Protein AF-A0A7S2RM21-F1 (afdb_monomer)

Radius of gyration: 18.27 Å; Cα contacts (8 Å, |Δi|>4): 154; chains: 1; bounding box: 46×40×44 Å

Mean predicted aligned error: 4.43 Å

InterPro domains:
  IPR005959 Fumarylacetoacetase [PTHR43069] (2-108)
  IPR011234 Fumarylacetoacetase-like, C-terminal [PF01557] (4-81)
  IPR036663 Fumarylacetoacetase-like, C-terminal domain superfamily [G3DSA:3.90.850.10] (1-109)
  IPR036663 Fumarylacetoacetase-like, C-terminal domain superfamily [SSF56529] (3-106)

Sequence (123 aa):
AETICQSNYANMYWNARQQLVHHS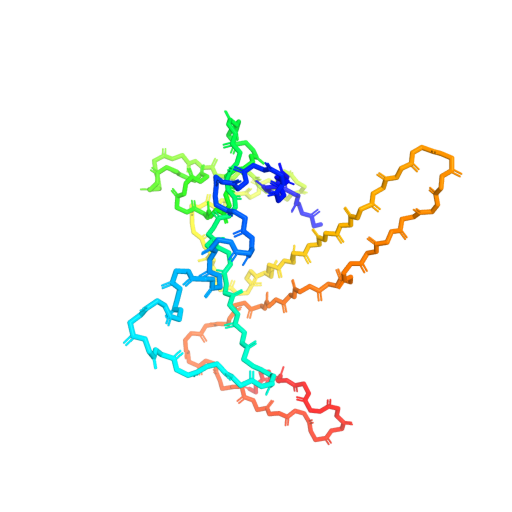VTGCWMRAGDLIGSGTISGNVDNSFGSMLELCWNGQKQVSLGTTGQSRTFLQDFDKVIMKGWCHKDGAGRVGFGLCSGKIFPVETKLVPDPANGKWVAT

Organism: NCBI:txid49252

Solvent-accessible surface area (backbone atoms only — not comparable to full-atom values): 7940 Å² total; per-residue (Å²): 140,69,86,74,55,62,61,54,80,86,56,54,90,7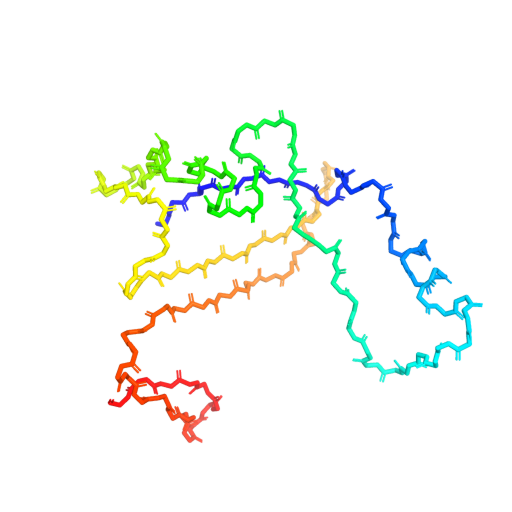0,51,74,66,56,53,53,52,60,61,35,69,87,68,52,85,85,59,94,87,69,84,82,82,91,67,81,56,46,48,98,47,76,53,9,32,58,41,50,56,63,52,4,55,76,60,77,34,75,38,70,38,71,91,70,77,46,69,38,40,63,92,51,71,64,42,69,52,75,49,73,55,69,50,76,49,92,98,52,76,74,53,64,75,59,76,52,70,55,68,42,64,54,89,87,58,47,71,44,64,36,91,90,76,66,50,74,39,81,105

Secondary structure (DSSP, 8-state):
--------GGG-SS-HHHHHHHHHTT-PPP-TT----------SSGGG-SSHHHHTTTTTSPEEEGGGTEEESS--TT-EEEEEEEE--TTS--EEEEEEEEE---TTPPEEE-TTT--EEE-

pLDDT: mean 94.72, std 5.15, range [73.5, 98.44]

Nearest PDB structures (foldseek):
  4go6-assembly1_D  TM=3.952E-01  e=7.738E-01  Homo sapiens
  5jpm-assembly1_B  TM=4.261E-01  e=8.653E+00  Homo sapiens
  2jnc-assembly1_A  TM=3.726E-01  e=7.151E+00  Mus musculus
  7u32-assembly1_A  TM=2.354E-01  e=4.302E+00  Visna/maedi virus EV1 KV1772

Foldseek 3Di:
DAQQADADPVQQPDDPVRVVCVCCVVPDDDDPPDDDDSPFTADPDLRHGRDLCSNCVNVVRWRARPVPRDTDSHDDAFDKDKDWDWDDDPPDDIDIPPIDMDTHHPPPWDWDQDPVPRDTDTD

Structure (mmCIF, N/CA/C/O backbone):
data_AF-A0A7S2RM21-F1
#
_entry.id   AF-A0A7S2RM21-F1
#
loop_
_atom_site.group_PDB
_atom_site.id
_atom_site.type_symbol
_atom_site.label_atom_id
_atom_site.label_alt_id
_atom_site.label_comp_id
_atom_site.label_asym_id
_atom_site.label_entity_id
_atom_site.label_seq_id
_atom_site.pdbx_PDB_ins_code
_atom_site.Cartn_x
_atom_site.Cartn_y
_atom_site.Cartn_z
_atom_site.occupancy
_atom_site.B_iso_or_equiv
_atom_site.auth_seq_id
_atom_site.auth_comp_id
_atom_site.auth_asym_id
_atom_site.auth_atom_id
_atom_site.pdbx_PDB_model_num
ATOM 1 N N . ALA A 1 1 ? -5.393 13.526 10.626 1.00 80.38 1 ALA A N 1
ATOM 2 C CA . ALA A 1 1 ? -5.084 12.281 9.893 1.00 80.38 1 ALA A CA 1
ATOM 3 C C . ALA A 1 1 ? -3.831 11.716 10.525 1.00 80.38 1 ALA A C 1
ATOM 5 O O . ALA A 1 1 ? -2.869 12.465 10.633 1.00 80.38 1 ALA A O 1
ATOM 6 N N . GLU A 1 2 ? -3.880 10.473 10.990 1.00 91.31 2 GLU A N 1
ATOM 7 C CA . GLU A 1 2 ? -2.770 9.827 11.694 1.00 91.31 2 GLU A CA 1
ATOM 8 C C . GLU A 1 2 ? -1.924 8.995 10.723 1.00 91.31 2 GLU A C 1
ATOM 10 O O . GLU A 1 2 ? -2.476 8.368 9.814 1.00 91.31 2 GLU A O 1
ATOM 15 N N . THR A 1 3 ? -0.604 8.975 10.910 1.00 94.56 3 THR A N 1
ATOM 16 C CA . THR A 1 3 ? 0.297 8.113 10.133 1.00 94.56 3 THR A CA 1
ATOM 17 C C . THR A 1 3 ? 0.491 6.794 10.872 1.00 94.56 3 THR A C 1
ATOM 19 O O . THR A 1 3 ? 1.208 6.744 11.864 1.00 94.56 3 THR A O 1
ATOM 22 N N . ILE A 1 4 ? -0.118 5.719 10.368 1.00 95.50 4 ILE A N 1
ATOM 23 C CA . ILE A 1 4 ? 0.017 4.373 10.957 1.00 95.50 4 ILE A CA 1
ATOM 24 C C . ILE A 1 4 ? 1.156 3.543 10.350 1.00 95.50 4 ILE A C 1
ATOM 26 O O . ILE A 1 4 ? 1.562 2.545 10.932 1.00 95.50 4 ILE A O 1
ATOM 30 N N . CYS A 1 5 ? 1.659 3.939 9.178 1.00 97.38 5 CYS A N 1
ATOM 31 C CA . CYS A 1 5 ? 2.742 3.255 8.482 1.00 97.38 5 CYS A CA 1
ATOM 32 C C . CYS A 1 5 ? 3.624 4.266 7.741 1.00 97.38 5 CYS A C 1
ATOM 34 O O . CYS A 1 5 ? 3.124 5.124 7.008 1.00 97.38 5 CYS A O 1
ATOM 36 N N . GLN A 1 6 ? 4.938 4.136 7.910 1.00 9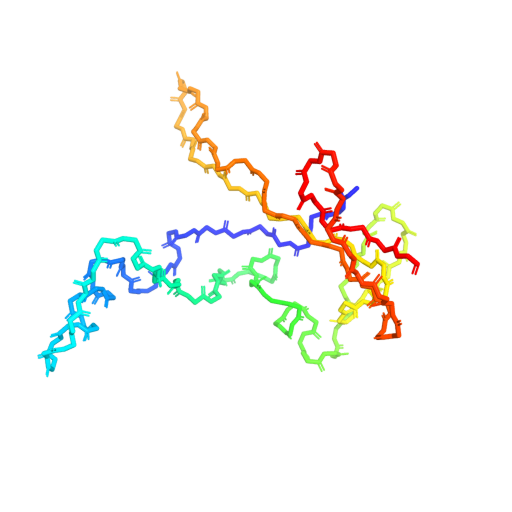7.56 6 GLN A N 1
ATOM 37 C CA . GLN A 1 6 ? 5.954 4.813 7.119 1.00 97.56 6 GLN A CA 1
ATOM 38 C C . GLN A 1 6 ? 7.004 3.788 6.678 1.00 97.56 6 GLN A C 1
ATOM 40 O O . GLN A 1 6 ? 7.833 3.342 7.466 1.00 97.56 6 GLN A O 1
ATOM 45 N N . SER A 1 7 ? 6.966 3.425 5.398 1.00 98.06 7 SER A N 1
ATOM 46 C CA . SER A 1 7 ? 7.860 2.430 4.798 1.00 98.06 7 SER A CA 1
ATOM 47 C C . SER A 1 7 ? 8.548 2.986 3.548 1.00 98.06 7 SER A C 1
ATOM 49 O O . SER A 1 7 ? 8.361 4.150 3.181 1.00 98.06 7 SER A O 1
ATOM 51 N N . ASN A 1 8 ? 9.377 2.172 2.896 1.00 97.94 8 ASN A N 1
ATOM 52 C CA . ASN A 1 8 ? 10.098 2.551 1.687 1.00 97.94 8 ASN A CA 1
ATOM 53 C C . ASN A 1 8 ? 10.096 1.407 0.665 1.00 97.94 8 ASN A C 1
ATOM 55 O O . ASN A 1 8 ? 10.379 0.264 1.011 1.00 97.94 8 ASN A O 1
ATOM 59 N N . TYR A 1 9 ? 9.838 1.724 -0.608 1.00 98.06 9 TYR A N 1
ATOM 60 C CA . TYR A 1 9 ? 9.907 0.758 -1.712 1.00 98.06 9 TYR A CA 1
ATOM 61 C C . TYR A 1 9 ? 11.300 0.118 -1.856 1.00 98.06 9 TYR A C 1
ATOM 63 O O . TYR A 1 9 ? 11.424 -0.990 -2.366 1.00 98.06 9 TYR A O 1
ATOM 71 N N . ALA A 1 10 ? 12.350 0.778 -1.358 1.00 96.69 10 ALA A N 1
ATOM 72 C CA . ALA A 1 10 ? 13.700 0.222 -1.292 1.00 96.69 10 ALA A CA 1
ATOM 73 C C . ALA A 1 10 ? 13.807 -1.060 -0.441 1.00 96.69 10 ALA A C 1
ATOM 75 O O . ALA A 1 10 ? 14.783 -1.788 -0.586 1.00 96.69 10 ALA A O 1
ATOM 76 N N . ASN A 1 11 ? 12.815 -1.358 0.407 1.00 97.19 11 ASN A N 1
ATOM 77 C CA . ASN A 1 11 ? 12.768 -2.592 1.197 1.00 97.19 11 ASN A CA 1
ATOM 78 C C . ASN A 1 11 ? 12.354 -3.825 0.369 1.00 97.19 11 ASN A C 1
ATOM 80 O O . ASN A 1 11 ? 12.437 -4.947 0.865 1.00 97.19 11 ASN A O 1
ATOM 84 N N . MET A 1 12 ? 11.890 -3.649 -0.875 1.00 98.12 12 MET A N 1
ATOM 85 C CA . MET A 1 12 ? 11.449 -4.760 -1.719 1.00 98.12 12 MET A CA 1
ATOM 86 C C . MET A 1 12 ? 12.607 -5.701 -2.063 1.00 98.12 12 MET A C 1
ATOM 88 O O . MET A 1 12 ? 13.601 -5.288 -2.658 1.00 98.12 12 MET A O 1
ATOM 92 N N . TYR A 1 13 ? 12.435 -6.990 -1.759 1.00 98.19 13 TYR A N 1
ATOM 93 C CA . TYR A 1 13 ? 13.433 -8.019 -2.067 1.00 98.19 13 TYR A CA 1
ATOM 94 C C . TYR A 1 13 ? 13.589 -8.257 -3.580 1.00 98.19 13 TYR A C 1
ATOM 96 O O . TYR A 1 13 ? 14.700 -8.402 -4.085 1.00 98.19 13 TYR A O 1
ATOM 104 N N . TRP A 1 14 ? 12.471 -8.260 -4.313 1.00 98.25 14 TRP A N 1
ATOM 105 C CA . TRP A 1 14 ? 12.442 -8.377 -5.772 1.00 98.25 14 TRP A CA 1
ATOM 106 C C . TRP A 1 14 ? 12.154 -7.019 -6.403 1.00 98.25 14 TRP A C 1
ATOM 108 O O . TRP A 1 14 ? 11.170 -6.364 -6.062 1.00 98.25 14 TRP A O 1
ATOM 118 N N . ASN A 1 15 ? 12.984 -6.602 -7.359 1.00 97.38 15 ASN A N 1
ATOM 119 C CA . ASN A 1 15 ? 12.751 -5.359 -8.088 1.00 97.38 15 ASN A CA 1
ATOM 120 C C . ASN A 1 15 ? 11.734 -5.544 -9.233 1.00 97.38 15 ASN A C 1
ATOM 122 O O . ASN A 1 15 ? 11.474 -6.657 -9.694 1.00 97.38 15 ASN A O 1
ATOM 126 N N . ALA A 1 16 ? 11.200 -4.432 -9.749 1.00 97.44 16 ALA A N 1
ATOM 127 C CA . ALA A 1 16 ? 10.174 -4.446 -10.799 1.00 97.44 16 ALA A CA 1
ATOM 128 C C . ALA A 1 16 ? 10.625 -5.153 -12.094 1.00 97.44 16 ALA A C 1
ATOM 130 O O . ALA A 1 16 ? 9.810 -5.744 -12.799 1.00 97.44 16 ALA A O 1
ATOM 131 N N . ARG A 1 17 ? 11.932 -5.136 -12.406 1.00 97.62 17 ARG A N 1
ATOM 132 C CA . ARG A 1 17 ? 12.475 -5.826 -13.589 1.00 97.62 17 ARG A CA 1
ATOM 133 C C . ARG A 1 17 ? 12.423 -7.340 -13.400 1.00 97.62 17 ARG A C 1
ATOM 135 O O . ARG A 1 17 ? 12.012 -8.046 -14.312 1.00 97.62 17 ARG A O 1
ATOM 142 N N . GLN A 1 18 ? 12.801 -7.827 -12.218 1.00 98.31 18 GLN A N 1
ATOM 143 C CA . GLN A 1 18 ? 12.726 -9.248 -11.872 1.00 98.31 18 GLN A CA 1
ATOM 144 C C . GLN A 1 18 ? 11.277 -9.741 -11.858 1.00 98.31 18 GLN A C 1
ATOM 146 O O . GLN A 1 18 ? 11.004 -10.801 -12.412 1.00 98.31 18 GLN A O 1
ATOM 151 N N . GLN A 1 19 ? 10.349 -8.954 -11.301 1.00 98.31 19 GLN A N 1
ATOM 152 C CA . GLN A 1 19 ? 8.916 -9.271 -11.320 1.00 98.31 19 GLN A CA 1
ATOM 153 C C . GLN A 1 19 ? 8.395 -9.431 -12.754 1.00 98.31 19 GLN A C 1
ATOM 155 O O . GLN A 1 19 ? 7.765 -10.438 -13.065 1.00 98.31 19 GLN A O 1
ATOM 160 N N . LEU A 1 20 ? 8.710 -8.483 -13.643 1.00 97.50 20 LEU A N 1
ATOM 161 C CA . LEU A 1 20 ? 8.289 -8.537 -15.044 1.00 97.50 20 LEU A CA 1
ATOM 162 C C . LEU A 1 20 ? 8.882 -9.740 -15.791 1.00 97.50 20 LEU A C 1
ATOM 164 O O . LEU A 1 20 ? 8.151 -10.452 -16.473 1.00 97.50 20 LEU A O 1
ATOM 168 N N . VAL A 1 21 ? 10.193 -9.972 -15.660 1.00 97.75 21 VAL A N 1
ATOM 169 C CA . VAL A 1 21 ? 10.878 -11.095 -16.327 1.00 97.75 21 VAL A CA 1
ATOM 170 C C . VAL A 1 21 ? 10.339 -12.434 -15.834 1.00 97.75 21 VAL A C 1
ATOM 172 O O . VAL A 1 21 ? 10.107 -13.333 -16.635 1.00 97.75 21 VAL A O 1
ATOM 175 N N . HIS A 1 22 ? 10.110 -12.572 -14.526 1.00 98.19 22 HIS A N 1
ATOM 176 C CA . HIS A 1 22 ? 9.543 -13.796 -13.974 1.00 98.19 22 HIS A CA 1
ATOM 177 C C . HIS A 1 22 ? 8.105 -14.021 -14.455 1.00 98.19 22 HIS A C 1
ATOM 179 O O . HIS A 1 22 ? 7.754 -15.146 -14.794 1.00 98.19 22 HIS A O 1
ATOM 185 N N . HIS A 1 23 ? 7.291 -12.965 -14.554 1.00 98.06 23 HIS A N 1
ATOM 186 C CA . HIS A 1 23 ? 5.913 -13.074 -15.035 1.00 98.06 23 HIS A CA 1
ATOM 187 C C . HIS A 1 23 ? 5.842 -13.594 -16.483 1.00 98.06 23 HIS A C 1
ATOM 189 O O . HIS A 1 23 ? 4.980 -14.409 -16.799 1.00 98.06 23 HIS A O 1
ATOM 195 N N . SER A 1 24 ? 6.764 -13.186 -17.361 1.00 97.62 24 SER A N 1
ATOM 196 C CA . SER A 1 24 ? 6.756 -13.581 -18.777 1.00 97.62 24 SER A CA 1
ATOM 197 C C . SER A 1 24 ? 7.557 -14.848 -19.100 1.00 97.62 24 SER A C 1
ATOM 199 O O . SER A 1 24 ? 7.531 -15.305 -20.243 1.00 97.62 24 SER A O 1
ATOM 201 N N . VAL A 1 25 ? 8.239 -15.456 -18.122 1.00 98.19 25 VAL A N 1
ATOM 202 C CA . VAL A 1 25 ? 9.205 -16.543 -18.370 1.00 98.19 25 VAL A CA 1
ATOM 203 C C . VAL A 1 25 ? 8.588 -17.792 -19.016 1.00 98.19 25 VAL A C 1
ATOM 205 O O . VAL A 1 25 ? 9.259 -18.483 -19.776 1.00 98.19 25 VAL A O 1
ATOM 208 N N . THR A 1 26 ? 7.309 -18.076 -18.758 1.00 98.06 26 THR A N 1
ATOM 209 C CA . THR A 1 26 ? 6.579 -19.225 -19.327 1.00 98.06 26 THR A CA 1
ATOM 210 C C . THR A 1 26 ? 5.804 -18.885 -20.604 1.00 98.06 26 THR A C 1
ATOM 212 O O . THR A 1 26 ? 5.038 -19.712 -21.094 1.00 98.06 26 THR A O 1
ATOM 215 N N . GLY A 1 27 ? 5.986 -17.678 -21.152 1.00 97.38 27 GLY A N 1
ATOM 216 C CA . GLY A 1 27 ? 5.271 -17.199 -22.337 1.00 97.38 27 GLY A CA 1
ATOM 217 C C . GLY A 1 27 ? 4.001 -16.395 -22.040 1.00 97.38 27 GLY A C 1
ATOM 218 O O . GLY A 1 27 ? 3.222 -16.150 -22.959 1.00 97.38 27 GLY A O 1
ATOM 219 N N . CYS A 1 28 ? 3.776 -15.964 -20.790 1.00 97.69 28 CYS A N 1
ATOM 220 C CA . CYS A 1 28 ? 2.678 -15.044 -20.470 1.00 97.69 28 CYS A CA 1
ATOM 221 C C . CYS A 1 28 ? 2.859 -13.713 -21.220 1.00 97.69 28 CYS A C 1
ATOM 223 O O . CYS A 1 28 ? 3.913 -13.073 -21.135 1.00 97.69 28 CYS A O 1
ATOM 225 N N . TRP A 1 29 ? 1.833 -13.295 -21.963 1.00 95.75 29 TRP A N 1
ATOM 226 C CA . TRP A 1 29 ? 1.889 -12.102 -22.803 1.00 95.75 29 TRP A CA 1
ATOM 227 C C . TRP A 1 29 ? 1.523 -10.837 -22.014 1.00 95.75 29 TRP A C 1
ATOM 229 O O . TRP A 1 29 ? 0.399 -10.697 -21.541 1.00 95.75 29 TRP A O 1
ATOM 239 N N . MET A 1 30 ? 2.466 -9.892 -21.940 1.00 96.50 30 MET A N 1
ATOM 240 C CA . MET A 1 30 ? 2.278 -8.549 -21.380 1.00 96.50 30 MET A CA 1
ATOM 241 C C . MET A 1 30 ? 1.831 -7.534 -22.443 1.00 96.50 30 MET A C 1
ATOM 243 O O . MET A 1 30 ? 2.334 -7.536 -23.570 1.00 96.50 30 MET A O 1
ATOM 247 N N . ARG A 1 31 ? 0.942 -6.613 -22.068 1.00 97.00 31 ARG A N 1
ATOM 248 C CA . ARG A 1 31 ? 0.393 -5.556 -22.928 1.00 97.00 31 ARG A CA 1
ATOM 249 C C . ARG A 1 31 ? 0.630 -4.169 -22.339 1.00 97.00 31 ARG A C 1
ATOM 251 O O . ARG A 1 31 ? 0.781 -3.984 -21.133 1.00 97.00 31 ARG A O 1
ATOM 258 N N . ALA A 1 32 ? 0.624 -3.164 -23.212 1.00 97.44 32 ALA A N 1
ATOM 259 C CA . ALA A 1 32 ? 0.623 -1.774 -22.778 1.00 97.44 32 ALA A CA 1
ATOM 260 C C . ALA A 1 32 ? -0.634 -1.490 -21.938 1.00 97.44 32 ALA A C 1
ATOM 262 O O . ALA A 1 32 ? -1.748 -1.783 -22.369 1.00 97.44 32 ALA A O 1
ATOM 263 N N . GLY A 1 33 ? -0.437 -0.921 -20.749 1.00 97.12 33 GLY A N 1
ATOM 264 C CA . GLY A 1 33 ? -1.511 -0.655 -19.789 1.00 97.12 33 GLY A CA 1
ATOM 265 C C . GLY A 1 33 ? -1.702 -1.733 -18.719 1.00 97.12 33 GLY A C 1
ATOM 266 O O . GLY A 1 33 ? -2.451 -1.486 -17.776 1.00 97.12 33 GLY A O 1
ATOM 267 N N . ASP A 1 34 ? -1.019 -2.881 -18.806 1.00 97.19 34 ASP A N 1
ATOM 268 C CA . ASP A 1 34 ? -1.042 -3.871 -17.725 1.00 97.19 34 ASP A CA 1
ATOM 269 C C . ASP A 1 34 ? -0.402 -3.301 -16.443 1.00 97.19 34 ASP A C 1
ATOM 271 O O . ASP A 1 34 ? 0.600 -2.580 -16.486 1.00 97.19 34 ASP A O 1
ATOM 275 N N . LEU A 1 35 ? -0.974 -3.649 -15.286 1.00 97.75 35 LEU A N 1
ATOM 276 C CA . LEU A 1 35 ? -0.524 -3.202 -13.967 1.00 97.75 35 LEU A CA 1
ATOM 277 C C . LEU A 1 35 ? 0.030 -4.382 -13.162 1.00 97.75 35 LEU A C 1
ATOM 279 O O . LEU A 1 35 ? -0.666 -5.373 -12.950 1.00 97.75 35 LEU A O 1
ATOM 283 N N . ILE A 1 36 ? 1.264 -4.255 -12.669 1.00 97.31 36 ILE A N 1
ATOM 284 C CA . ILE A 1 36 ? 1.914 -5.253 -11.810 1.00 97.31 36 ILE A CA 1
ATOM 285 C C . ILE A 1 36 ? 2.061 -4.664 -10.408 1.00 97.31 36 ILE A C 1
ATOM 287 O O . ILE A 1 36 ? 2.733 -3.651 -10.218 1.00 97.31 36 ILE A O 1
ATOM 291 N N . GLY A 1 37 ? 1.421 -5.295 -9.425 1.00 97.38 37 GLY A N 1
ATOM 292 C CA . GLY A 1 37 ? 1.561 -4.917 -8.021 1.00 97.38 37 GLY A CA 1
ATOM 293 C C . GLY A 1 37 ? 2.882 -5.408 -7.430 1.00 97.38 37 GLY A C 1
ATOM 294 O O . GLY A 1 37 ? 3.324 -6.517 -7.714 1.00 97.38 37 GLY A O 1
ATOM 295 N N . SER A 1 38 ? 3.488 -4.606 -6.555 1.00 97.94 38 SER A N 1
ATOM 296 C CA . SER A 1 38 ? 4.717 -4.978 -5.845 1.00 97.94 38 SER A CA 1
ATOM 297 C C . SER A 1 38 ? 4.518 -6.094 -4.818 1.00 97.94 38 SER A C 1
ATOM 299 O O . SER A 1 38 ? 5.475 -6.781 -4.474 1.00 97.94 38 SER A O 1
ATOM 301 N N . GLY A 1 39 ? 3.292 -6.235 -4.310 1.00 97.94 39 GLY A N 1
ATOM 302 C CA . GLY A 1 39 ? 3.012 -6.847 -3.011 1.00 97.94 39 GLY A CA 1
ATOM 303 C C . GLY A 1 39 ? 3.037 -5.806 -1.887 1.00 97.94 39 GLY A C 1
ATOM 304 O O . GLY A 1 39 ? 3.404 -4.647 -2.109 1.00 97.94 39 GLY A O 1
ATOM 305 N N . THR A 1 40 ? 2.613 -6.208 -0.689 1.00 98.31 40 THR A N 1
ATOM 306 C CA . THR A 1 40 ? 2.627 -5.358 0.511 1.00 98.31 40 THR A CA 1
ATOM 307 C C . THR A 1 40 ? 4.059 -4.932 0.846 1.00 98.31 40 THR A C 1
ATOM 309 O O . THR A 1 40 ? 4.955 -5.771 0.905 1.00 98.31 40 THR A O 1
ATOM 312 N N . ILE A 1 41 ? 4.284 -3.630 1.055 1.00 98.44 41 ILE A N 1
ATOM 313 C CA . ILE A 1 41 ? 5.616 -3.073 1.333 1.00 98.44 41 ILE A CA 1
ATOM 314 C C . ILE A 1 41 ? 5.799 -2.944 2.846 1.00 98.44 41 ILE A C 1
ATOM 316 O O . ILE A 1 41 ? 5.315 -1.985 3.450 1.00 98.44 41 ILE A O 1
ATOM 320 N N . SER A 1 42 ? 6.539 -3.881 3.433 1.00 98.38 42 SER A N 1
ATOM 321 C CA . SER A 1 42 ? 6.877 -3.890 4.859 1.00 98.38 42 SER A CA 1
ATOM 322 C C . SER A 1 42 ? 8.376 -3.683 5.061 1.00 98.38 42 SER A C 1
ATOM 324 O O . SER A 1 42 ? 9.193 -4.265 4.349 1.00 98.38 42 SER A O 1
ATOM 326 N N . GLY A 1 43 ? 8.742 -2.802 5.992 1.00 97.12 43 GLY A N 1
ATOM 327 C CA . GLY A 1 43 ? 10.121 -2.651 6.456 1.00 97.12 43 GLY A CA 1
ATOM 328 C C . GLY A 1 43 ? 10.412 -3.507 7.690 1.00 97.12 43 GLY A C 1
ATOM 329 O O . GLY A 1 43 ? 9.608 -4.343 8.091 1.00 97.12 43 GLY A O 1
ATOM 330 N N . ASN A 1 44 ? 11.566 -3.271 8.314 1.00 95.44 44 ASN A N 1
ATOM 331 C CA . ASN A 1 44 ? 12.055 -4.081 9.439 1.00 95.44 44 ASN A CA 1
ATOM 332 C C . ASN A 1 44 ? 11.651 -3.543 10.824 1.00 95.44 44 ASN A C 1
ATOM 334 O O . ASN A 1 44 ? 12.123 -4.051 11.837 1.00 95.44 44 ASN A O 1
ATOM 338 N N . VAL A 1 45 ? 10.835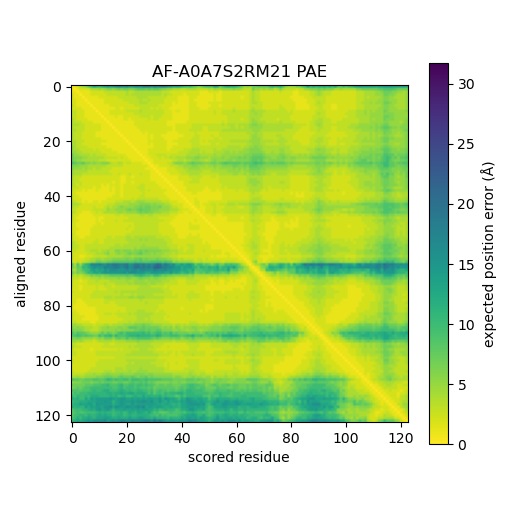 -2.488 10.878 1.00 95.69 45 VAL A N 1
ATOM 339 C CA . VAL A 1 45 ? 10.379 -1.856 12.127 1.00 95.69 45 VAL A CA 1
ATOM 340 C C . VAL A 1 45 ? 8.854 -1.819 12.182 1.00 95.69 45 VAL A C 1
ATOM 342 O O . VAL A 1 45 ? 8.211 -1.657 11.146 1.00 95.69 45 VAL A O 1
ATOM 345 N N . ASP A 1 46 ? 8.273 -1.928 13.379 1.00 92.44 46 ASP A N 1
ATOM 346 C CA . ASP A 1 46 ? 6.824 -2.100 13.579 1.00 92.44 46 ASP A CA 1
ATOM 347 C C . ASP A 1 46 ? 5.967 -1.038 12.868 1.00 92.44 46 ASP A C 1
ATOM 349 O O . ASP A 1 46 ? 4.944 -1.358 12.271 1.00 92.44 46 ASP A O 1
ATOM 353 N N . ASN A 1 47 ? 6.400 0.226 12.849 1.00 93.31 47 ASN A N 1
ATOM 354 C CA . ASN A 1 47 ? 5.683 1.315 12.172 1.00 93.31 47 ASN A CA 1
ATOM 355 C C . ASN A 1 47 ? 5.910 1.368 10.648 1.00 93.31 47 ASN A C 1
ATOM 357 O O . ASN A 1 47 ? 5.505 2.335 10.005 1.00 93.31 47 ASN A O 1
ATOM 361 N N . SER A 1 48 ? 6.570 0.368 10.066 1.00 97.25 48 SER A N 1
ATOM 362 C CA . SER A 1 48 ? 6.841 0.259 8.628 1.00 97.25 48 SER A CA 1
ATOM 363 C C . SER A 1 48 ? 6.161 -0.945 7.975 1.00 97.25 48 SER A C 1
ATOM 365 O O . SER A 1 48 ? 6.404 -1.204 6.796 1.00 97.25 48 SER A O 1
ATOM 367 N N . PHE A 1 49 ? 5.315 -1.677 8.708 1.00 98.19 49 PHE A N 1
ATOM 368 C CA . PHE A 1 49 ? 4.536 -2.787 8.162 1.00 98.19 49 PHE A CA 1
ATOM 369 C C . PHE A 1 49 ? 3.371 -2.292 7.298 1.00 98.19 49 PHE A C 1
ATOM 371 O O . PHE A 1 49 ? 2.660 -1.353 7.659 1.00 98.19 49 PHE A O 1
ATOM 378 N N . GLY A 1 50 ? 3.189 -2.905 6.129 1.00 97.88 50 GLY A N 1
ATOM 379 C CA . GLY A 1 50 ? 2.336 -2.388 5.059 1.00 97.88 50 GLY A CA 1
ATOM 380 C C . GLY A 1 50 ? 0.856 -2.766 5.150 1.00 97.88 50 GLY A C 1
ATOM 381 O O . GLY A 1 50 ? 0.087 -2.387 4.266 1.00 97.88 50 GLY A O 1
ATOM 382 N N . SER A 1 51 ? 0.432 -3.499 6.181 1.00 98.25 51 SER A N 1
ATOM 383 C CA . SER A 1 51 ? -0.966 -3.899 6.361 1.00 98.25 51 SER A CA 1
ATOM 384 C C . SER A 1 51 ? -1.437 -3.785 7.809 1.00 98.25 51 SER A C 1
ATOM 386 O O . SER A 1 51 ? -0.658 -3.923 8.750 1.00 98.25 51 SER A O 1
ATOM 388 N N . MET A 1 52 ? -2.751 -3.602 7.993 1.00 97.88 52 MET A N 1
ATOM 389 C CA . MET A 1 52 ? -3.364 -3.666 9.326 1.00 97.88 52 MET A CA 1
ATOM 390 C C . MET A 1 52 ? -3.106 -5.020 9.989 1.00 97.88 52 MET A C 1
ATOM 392 O O . MET A 1 52 ? -2.836 -5.039 11.179 1.00 97.88 52 MET A O 1
ATOM 396 N N . LEU A 1 53 ? -3.127 -6.121 9.224 1.00 98.31 53 LEU A N 1
ATOM 397 C CA . LEU A 1 53 ? -2.858 -7.474 9.721 1.00 98.31 53 LEU A CA 1
ATOM 398 C C . LEU A 1 53 ? -1.504 -7.561 10.438 1.00 98.31 53 LEU A C 1
ATOM 400 O O . LEU A 1 53 ? -1.419 -8.126 11.527 1.00 98.31 53 LEU A O 1
ATOM 404 N N . GLU A 1 54 ? -0.460 -6.998 9.833 1.00 98.19 54 GLU A N 1
ATOM 405 C CA . GLU A 1 54 ? 0.884 -6.969 10.410 1.00 98.19 54 GLU A CA 1
ATOM 406 C C . GLU A 1 54 ? 0.969 -5.974 11.576 1.00 98.19 54 GLU A C 1
ATOM 408 O O . GLU A 1 54 ? 1.450 -6.331 12.651 1.00 98.19 54 GLU A O 1
ATOM 413 N N . LEU A 1 55 ? 0.448 -4.752 11.399 1.00 97.44 55 LEU A N 1
ATOM 414 C CA . LEU A 1 55 ? 0.484 -3.687 12.412 1.00 97.44 55 LEU A CA 1
ATOM 415 C C . LEU A 1 55 ? -0.234 -4.084 13.710 1.00 97.44 55 LEU A C 1
ATOM 417 O O . LEU A 1 55 ? 0.256 -3.819 14.807 1.00 97.44 55 LEU A O 1
ATOM 421 N N . CYS A 1 56 ? -1.396 -4.727 13.596 1.00 97.44 56 CYS A N 1
ATOM 422 C CA . CYS A 1 56 ? -2.181 -5.189 14.737 1.00 97.44 56 CYS A CA 1
ATOM 423 C C . CYS A 1 56 ? -1.812 -6.606 15.182 1.00 97.44 56 CYS A C 1
ATOM 425 O O . CYS A 1 56 ? -2.419 -7.123 16.118 1.00 97.44 56 CYS A O 1
ATOM 427 N N . TRP A 1 57 ? -0.845 -7.249 14.521 1.00 97.56 57 TRP A N 1
ATOM 428 C CA . TRP A 1 57 ? -0.438 -8.627 14.782 1.00 97.56 57 TRP A CA 1
ATOM 429 C C . TRP A 1 57 ? -1.635 -9.584 14.876 1.00 97.56 57 TRP A C 1
ATOM 431 O O . TRP A 1 57 ? -1.893 -10.210 15.905 1.00 97.56 57 TRP A O 1
ATOM 441 N N . ASN A 1 58 ? -2.428 -9.624 13.804 1.00 97.56 58 ASN A N 1
ATOM 442 C CA . ASN A 1 58 ? -3.678 -10.383 13.733 1.00 97.56 58 ASN A CA 1
ATOM 443 C C . ASN A 1 58 ? -4.654 -10.082 14.892 1.00 97.56 58 ASN A C 1
ATOM 445 O O . ASN A 1 58 ? -5.253 -10.975 15.487 1.00 97.56 58 ASN A O 1
ATOM 449 N N . GLY A 1 59 ? -4.781 -8.804 15.245 1.00 97.06 59 GLY A N 1
ATOM 450 C CA . GLY A 1 59 ? -5.689 -8.300 16.273 1.00 97.06 59 GLY A CA 1
ATOM 451 C C . GLY A 1 59 ? -5.175 -8.412 17.708 1.00 97.06 59 GLY A C 1
ATOM 452 O O . GLY A 1 59 ? -5.869 -7.976 18.623 1.00 97.06 59 GLY A O 1
ATOM 453 N N . GLN A 1 60 ? -3.973 -8.953 17.925 1.00 97.62 60 GLN A N 1
ATOM 454 C CA . GLN A 1 60 ? -3.372 -9.081 19.258 1.00 97.62 60 GLN A CA 1
ATOM 455 C C . GLN A 1 60 ? -2.810 -7.755 19.793 1.00 97.62 60 GLN A C 1
ATOM 457 O O . GLN A 1 60 ? -2.641 -7.597 21.001 1.00 97.62 60 GLN A O 1
ATOM 462 N N . LYS A 1 61 ? -2.521 -6.795 18.909 1.00 95.50 61 LYS A N 1
ATOM 463 C CA . LYS A 1 61 ? -2.030 -5.452 19.235 1.00 95.50 61 LYS A CA 1
ATOM 464 C C . LYS A 1 61 ? -3.012 -4.392 18.737 1.00 95.50 61 LYS A C 1
ATOM 466 O O . LYS A 1 61 ? -3.593 -4.512 17.662 1.00 95.50 61 LYS A O 1
ATOM 471 N N . GLN A 1 62 ? -3.171 -3.323 19.512 1.00 94.88 62 GLN A N 1
ATOM 472 C CA . GLN A 1 62 ? -3.960 -2.155 19.117 1.00 94.88 62 GLN A CA 1
ATOM 473 C C . GLN A 1 62 ? -3.077 -1.155 18.362 1.00 94.88 62 GLN A C 1
ATOM 475 O O . GLN A 1 62 ? -2.020 -0.764 18.855 1.00 94.88 62 GLN A O 1
ATOM 480 N N . VAL A 1 63 ? -3.527 -0.706 17.191 1.00 95.00 63 VAL A N 1
ATOM 481 C CA . VAL A 1 63 ? -2.902 0.380 16.425 1.00 95.00 63 VAL A CA 1
ATOM 482 C C . VAL A 1 63 ? -3.500 1.701 16.895 1.00 95.00 63 VAL A C 1
ATOM 484 O O . VAL A 1 63 ? -4.703 1.923 16.752 1.00 95.00 63 VAL A O 1
ATOM 487 N N . SER A 1 64 ? -2.680 2.572 17.480 1.00 92.56 64 SER A N 1
ATOM 488 C CA . SER A 1 64 ? -3.128 3.869 17.999 1.00 92.56 64 SER A CA 1
ATOM 489 C C . SER A 1 64 ? -3.368 4.877 16.871 1.00 92.56 64 SER A C 1
ATOM 491 O O . SER A 1 64 ? -2.512 5.068 16.009 1.00 92.56 64 SER A O 1
ATOM 493 N N . LEU A 1 65 ? -4.514 5.560 16.901 1.00 91.00 65 LEU A N 1
ATOM 494 C CA . LEU A 1 65 ? -4.853 6.678 16.016 1.00 91.00 65 LEU A CA 1
ATOM 495 C C . LEU A 1 65 ? -4.630 8.014 16.746 1.00 91.00 65 LEU A C 1
ATOM 497 O O . LEU A 1 65 ? -5.567 8.803 16.917 1.00 91.00 65 LEU A O 1
ATOM 501 N N . GLY A 1 66 ? -3.387 8.206 17.210 1.00 75.50 66 GLY A N 1
ATOM 502 C CA . GLY A 1 66 ? -2.900 9.160 18.220 1.00 75.50 66 GLY A CA 1
ATOM 503 C C . GLY A 1 66 ? -3.683 10.460 18.408 1.00 75.50 66 GLY A C 1
ATOM 504 O O . GLY A 1 66 ? -4.053 10.799 19.527 1.00 75.50 66 GLY A O 1
ATOM 505 N N . THR A 1 67 ? -3.993 11.171 17.330 1.00 74.00 67 THR A N 1
ATOM 506 C CA . THR A 1 67 ? -4.718 12.454 17.382 1.00 74.00 67 THR A CA 1
ATOM 507 C C . THR A 1 67 ? -6.166 12.392 17.890 1.00 74.00 67 THR A C 1
ATOM 509 O O . THR A 1 67 ? -6.718 13.426 18.256 1.00 74.00 67 THR A O 1
ATOM 512 N N . THR A 1 68 ? -6.793 11.217 17.934 1.00 77.12 68 THR A N 1
ATOM 513 C CA . THR A 1 68 ? -8.208 11.054 18.336 1.00 77.12 68 THR A CA 1
ATOM 514 C C . THR A 1 68 ? -8.404 10.247 19.619 1.00 77.12 68 THR A C 1
ATOM 516 O O . THR A 1 68 ? -9.534 10.104 20.080 1.00 77.12 68 THR A O 1
ATOM 519 N N . GLY A 1 69 ? -7.329 9.672 20.173 1.00 83.06 69 GLY A N 1
ATOM 520 C CA . GLY A 1 69 ? -7.403 8.704 21.275 1.00 83.06 69 GLY A CA 1
ATOM 521 C C . GLY A 1 69 ? -8.051 7.362 20.903 1.00 83.06 69 GLY A C 1
ATOM 522 O O . GLY A 1 69 ? -8.181 6.491 21.757 1.00 83.06 69 GLY A O 1
ATOM 523 N N . GLN A 1 70 ? -8.458 7.174 19.643 1.00 90.88 70 GLN A N 1
ATOM 524 C CA . GLN A 1 70 ? -9.018 5.917 19.159 1.00 90.88 70 GLN A CA 1
ATOM 525 C C . GLN A 1 70 ? -7.915 4.903 18.841 1.00 90.88 70 GLN A C 1
ATOM 527 O O . GLN A 1 70 ? -6.773 5.267 18.561 1.00 90.88 70 GLN A O 1
ATOM 532 N N . SER A 1 71 ? -8.278 3.624 18.807 1.00 94.81 71 SER A N 1
ATOM 533 C 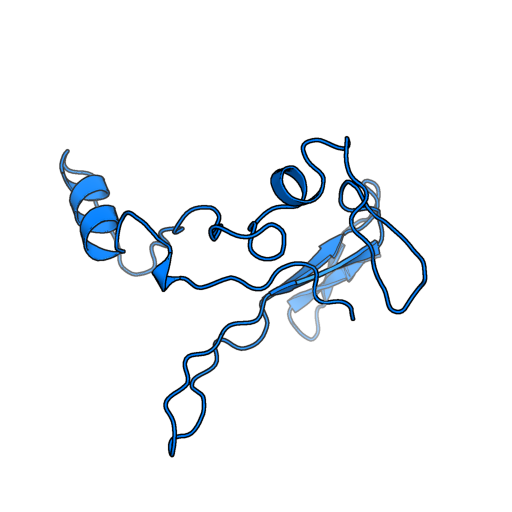CA . SER A 1 71 ? -7.425 2.553 18.298 1.00 94.81 71 SER A CA 1
ATOM 534 C C . SER A 1 71 ? -8.158 1.701 17.264 1.00 94.81 71 SER A C 1
ATOM 536 O O . SER A 1 71 ? -9.385 1.774 17.119 1.00 94.81 71 SER A O 1
ATOM 538 N N . ARG A 1 72 ? -7.394 0.909 16.510 1.00 95.81 72 ARG A N 1
ATOM 539 C CA . A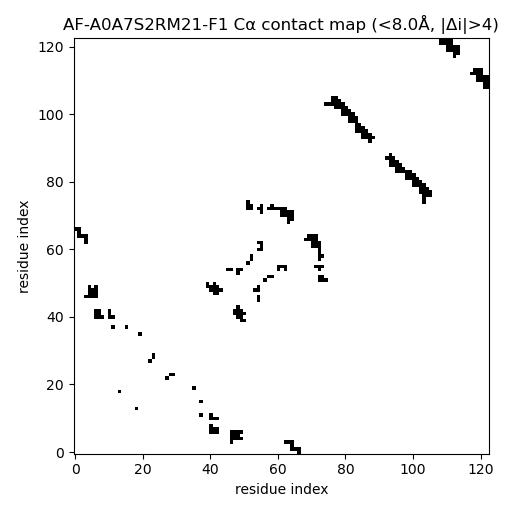RG A 1 72 ? -7.902 -0.063 15.538 1.00 95.81 72 ARG A CA 1
ATOM 540 C C . ARG A 1 72 ? -7.115 -1.364 15.609 1.00 95.81 72 ARG A C 1
ATOM 542 O O . ARG A 1 72 ? -5.919 -1.365 15.880 1.00 95.81 72 ARG A O 1
ATOM 549 N N . THR A 1 73 ? -7.779 -2.460 15.268 1.00 97.50 73 THR A N 1
ATOM 550 C CA . THR A 1 73 ? -7.125 -3.705 14.833 1.00 97.50 73 THR A CA 1
ATOM 551 C C . THR A 1 73 ? -7.271 -3.871 13.325 1.00 97.50 73 THR A C 1
ATOM 553 O O . THR A 1 73 ? -6.288 -4.087 12.628 1.00 97.50 73 THR A O 1
ATOM 556 N N . PHE A 1 74 ? -8.480 -3.672 12.804 1.00 97.94 74 PHE A N 1
ATOM 557 C CA . PHE A 1 74 ? -8.792 -3.609 11.378 1.00 97.94 74 PHE A CA 1
ATOM 558 C C . PHE A 1 74 ? -9.606 -2.353 11.064 1.00 97.94 74 PHE A C 1
ATOM 560 O O . PHE A 1 74 ? -9.992 -1.612 11.971 1.00 97.94 74 PHE A O 1
ATOM 567 N N . LEU A 1 75 ? -9.824 -2.106 9.772 1.00 97.06 75 LEU A N 1
ATOM 568 C CA . LEU A 1 75 ? -10.653 -0.998 9.308 1.00 97.06 75 LEU A CA 1
ATOM 569 C C . LEU A 1 75 ? -12.096 -1.176 9.785 1.00 97.06 75 LEU A C 1
ATOM 571 O O . LEU A 1 75 ? -12.627 -2.285 9.779 1.00 97.06 75 LEU A O 1
ATOM 575 N N . GLN A 1 76 ? -12.712 -0.068 10.174 1.00 96.56 76 GLN A N 1
ATOM 576 C CA . GLN A 1 76 ? -14.123 0.032 10.519 1.00 96.56 76 GLN A CA 1
ATOM 577 C C . GLN A 1 76 ? -14.867 0.857 9.469 1.00 96.56 76 GLN A C 1
ATOM 579 O O . GLN A 1 76 ? -14.259 1.565 8.656 1.00 96.56 76 GLN A O 1
ATOM 584 N N . ASP A 1 77 ? -16.194 0.781 9.499 1.00 96.44 77 ASP A N 1
ATOM 585 C CA . ASP A 1 77 ? -17.038 1.617 8.657 1.00 96.44 77 ASP A CA 1
ATOM 586 C C . ASP A 1 77 ? -16.667 3.090 8.809 1.00 96.44 77 ASP A C 1
ATOM 588 O O . ASP A 1 77 ? -16.419 3.600 9.902 1.00 96.44 77 ASP A O 1
ATOM 592 N N . PHE A 1 78 ? -16.632 3.780 7.673 1.00 93.88 78 PHE A N 1
ATOM 593 C CA . PHE A 1 78 ? -16.268 5.185 7.543 1.00 93.88 78 PHE A CA 1
ATOM 594 C C . PHE A 1 78 ? -14.796 5.535 7.776 1.00 93.88 78 PHE A C 1
ATOM 596 O O . PHE A 1 78 ? -14.441 6.704 7.569 1.00 93.88 78 PHE A O 1
ATOM 603 N N . ASP A 1 79 ? -13.925 4.568 8.079 1.00 95.12 79 ASP A N 1
ATOM 604 C CA . ASP A 1 79 ? -12.483 4.804 8.060 1.00 95.12 79 ASP A CA 1
ATOM 605 C C . ASP A 1 79 ? -12.034 5.214 6.645 1.00 95.12 79 ASP A C 1
ATOM 607 O O . ASP A 1 79 ? -12.475 4.673 5.626 1.00 95.12 79 ASP A O 1
ATOM 611 N N . LYS A 1 80 ? -11.140 6.206 6.571 1.00 95.38 80 LYS A N 1
ATOM 612 C CA . LYS A 1 80 ? -10.548 6.684 5.317 1.00 95.38 80 LYS A CA 1
ATOM 613 C C . LYS A 1 80 ? -9.050 6.421 5.315 1.00 95.38 80 LYS A C 1
ATOM 615 O O . LYS A 1 80 ? -8.314 7.024 6.094 1.00 95.38 80 LYS A O 1
ATOM 620 N N . VAL A 1 81 ? -8.599 5.589 4.384 1.00 96.69 81 VAL A N 1
ATOM 621 C CA . VAL A 1 81 ? -7.181 5.285 4.176 1.00 96.69 81 VAL A CA 1
ATOM 622 C C . VAL A 1 81 ? -6.623 6.214 3.103 1.00 96.69 81 VAL A C 1
ATOM 624 O O . VAL A 1 81 ? -7.264 6.451 2.076 1.00 96.69 81 VAL A O 1
ATOM 627 N N . ILE A 1 82 ? -5.436 6.771 3.348 1.00 97.44 82 ILE A N 1
ATOM 628 C CA . ILE A 1 82 ? -4.730 7.650 2.410 1.00 97.44 82 ILE A CA 1
ATOM 629 C C . ILE A 1 82 ? -3.274 7.198 2.331 1.00 97.44 82 ILE A C 1
ATOM 631 O O . ILE A 1 82 ? -2.524 7.353 3.291 1.00 97.44 82 ILE A O 1
ATOM 635 N N . MET A 1 83 ? -2.867 6.703 1.169 1.00 97.88 83 MET A N 1
ATOM 636 C CA . MET A 1 83 ? -1.476 6.407 0.845 1.00 97.88 83 MET A CA 1
ATOM 637 C C . MET A 1 83 ? -0.845 7.597 0.120 1.00 97.88 83 MET A C 1
ATOM 639 O O . MET A 1 83 ? -1.451 8.203 -0.771 1.00 97.88 83 MET A O 1
ATOM 643 N N . LYS A 1 84 ? 0.384 7.932 0.520 1.00 97.44 84 LYS A N 1
ATOM 644 C CA . LYS A 1 84 ? 1.217 8.979 -0.081 1.00 97.44 84 LYS A CA 1
ATOM 645 C C . LYS A 1 84 ? 2.629 8.438 -0.247 1.00 97.44 84 LYS A C 1
ATOM 647 O O . LYS A 1 84 ? 3.109 7.712 0.616 1.00 97.44 84 LYS A O 1
ATOM 652 N N . GLY A 1 85 ? 3.303 8.840 -1.315 1.00 97.62 85 GLY A N 1
ATOM 653 C CA . GLY A 1 85 ? 4.691 8.472 -1.567 1.00 97.62 85 GLY A CA 1
ATOM 654 C C . GLY A 1 85 ? 5.406 9.557 -2.357 1.00 97.62 85 GLY A C 1
ATOM 655 O O . GLY A 1 85 ? 4.784 10.282 -3.140 1.00 97.62 85 GLY A O 1
ATOM 656 N N . TRP A 1 86 ? 6.707 9.695 -2.126 1.00 98.12 86 TRP A N 1
ATOM 657 C CA . TRP A 1 86 ? 7.560 10.628 -2.852 1.00 98.12 86 TRP A CA 1
ATOM 658 C C . TRP A 1 86 ? 9.017 10.173 -2.833 1.00 98.12 86 TRP A C 1
ATOM 660 O O . TRP A 1 86 ? 9.466 9.510 -1.899 1.00 98.12 86 TRP A O 1
ATOM 670 N N . CYS A 1 87 ? 9.766 10.597 -3.843 1.00 97.69 87 CYS A N 1
ATOM 671 C CA . CYS A 1 87 ? 11.220 10.566 -3.844 1.00 97.69 87 CYS A CA 1
ATOM 672 C C . CYS A 1 87 ? 11.751 11.945 -3.437 1.00 97.69 87 CYS A C 1
ATOM 674 O O . CYS A 1 87 ? 11.175 12.981 -3.788 1.00 97.69 87 CYS A O 1
ATOM 676 N N . HIS A 1 88 ? 12.854 11.961 -2.695 1.00 95.56 88 HIS A N 1
ATOM 677 C CA . HIS A 1 88 ? 13.527 13.182 -2.273 1.00 95.56 88 HIS A CA 1
ATOM 678 C C . HIS A 1 88 ? 15.043 13.002 -2.357 1.00 95.56 88 HIS A C 1
ATOM 680 O O . HIS A 1 88 ? 15.554 11.914 -2.097 1.00 95.56 88 HIS A O 1
ATOM 686 N N . LYS A 1 89 ? 15.736 14.080 -2.719 1.00 95.19 89 LYS A N 1
ATOM 687 C CA . LYS A 1 89 ? 17.189 14.211 -2.679 1.00 95.19 89 LYS A CA 1
ATOM 688 C C . LYS A 1 89 ? 17.509 15.576 -2.076 1.00 95.19 89 LYS A C 1
ATOM 690 O O . LYS A 1 89 ? 16.859 16.556 -2.441 1.00 95.19 89 LYS A O 1
ATOM 695 N N . ASP A 1 90 ? 18.506 15.635 -1.200 1.00 94.44 90 ASP A N 1
ATOM 696 C CA . ASP A 1 90 ? 18.932 16.887 -0.574 1.00 94.44 90 ASP A CA 1
ATOM 697 C C . ASP A 1 90 ? 19.310 17.935 -1.628 1.00 94.44 90 ASP A C 1
ATOM 699 O O . ASP A 1 90 ? 19.938 17.630 -2.646 1.00 94.44 90 ASP A O 1
ATOM 703 N N . GLY A 1 91 ? 18.880 19.178 -1.402 1.00 94.75 91 GLY A N 1
ATOM 704 C CA . GLY A 1 91 ? 19.069 20.281 -2.348 1.00 94.75 91 GLY A CA 1
ATOM 705 C C . GLY A 1 91 ? 18.176 20.227 -3.596 1.00 94.75 91 GLY A C 1
ATOM 706 O O . GLY A 1 91 ? 18.279 21.110 -4.443 1.00 94.75 91 GLY A O 1
ATOM 707 N N . ALA A 1 92 ? 17.286 19.236 -3.718 1.00 94.50 92 ALA A N 1
ATOM 708 C CA . ALA A 1 92 ? 16.322 19.123 -4.809 1.00 94.50 92 ALA A CA 1
ATOM 709 C C . ALA A 1 92 ? 14.868 19.091 -4.303 1.00 94.50 92 ALA A C 1
ATOM 711 O O . ALA A 1 92 ? 14.573 18.755 -3.152 1.00 94.50 92 ALA A O 1
ATOM 712 N N . GLY A 1 93 ? 13.933 19.423 -5.197 1.00 93.62 93 GLY A N 1
ATOM 713 C CA . GLY A 1 93 ? 12.498 19.276 -4.946 1.00 93.62 93 GLY A CA 1
ATOM 714 C C . GLY A 1 93 ? 12.074 17.812 -4.761 1.00 93.62 93 GLY A C 1
ATOM 715 O O . GLY A 1 93 ? 12.820 16.876 -5.051 1.00 93.62 93 GLY A O 1
ATOM 716 N N . ARG A 1 94 ? 10.848 17.598 -4.271 1.00 96.62 94 ARG A N 1
ATOM 717 C CA . ARG A 1 94 ? 10.248 16.256 -4.174 1.00 96.62 94 ARG A CA 1
ATOM 718 C C . ARG A 1 94 ? 9.555 15.881 -5.481 1.00 96.62 94 ARG A C 1
ATOM 720 O O . ARG A 1 94 ? 8.880 16.715 -6.076 1.00 96.62 94 ARG A O 1
ATOM 727 N N . VAL A 1 95 ? 9.641 14.607 -5.858 1.00 98.00 95 VAL A N 1
ATOM 728 C CA . VAL A 1 95 ? 8.811 14.009 -6.918 1.00 98.00 95 VAL A CA 1
ATOM 729 C C . VAL A 1 95 ?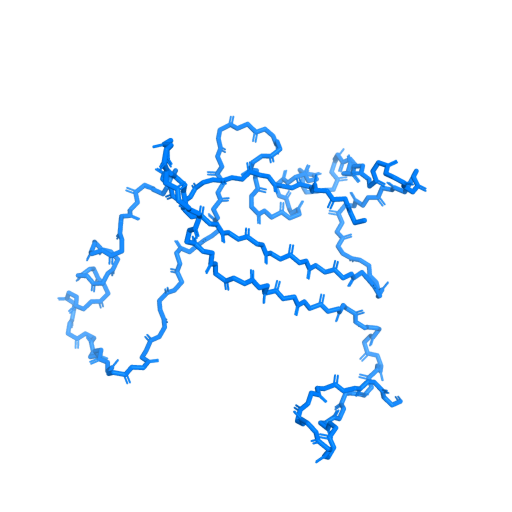 7.779 13.112 -6.243 1.00 98.00 95 VAL A C 1
ATOM 731 O O . VAL A 1 95 ? 8.142 12.102 -5.644 1.00 98.00 95 VAL A O 1
ATOM 734 N N . GLY A 1 96 ? 6.509 13.519 -6.258 1.00 97.69 96 GLY A N 1
ATOM 735 C CA . GLY A 1 96 ? 5.427 12.858 -5.521 1.00 97.69 96 GLY A CA 1
ATOM 736 C C . GLY A 1 96 ? 4.444 12.106 -6.416 1.00 97.69 96 GLY A C 1
ATOM 737 O O . GLY A 1 96 ? 4.226 12.487 -7.561 1.00 97.69 96 GLY A O 1
ATOM 738 N N . PHE A 1 97 ? 3.800 11.082 -5.855 1.00 97.88 97 PHE A N 1
ATOM 739 C CA . PHE A 1 97 ? 2.765 10.278 -6.525 1.00 97.88 97 PHE A CA 1
ATOM 740 C C . PHE A 1 97 ? 1.339 10.837 -6.355 1.00 97.88 97 PHE A C 1
ATOM 742 O O . PHE A 1 97 ? 0.380 10.266 -6.865 1.00 97.88 97 PHE A O 1
ATOM 749 N N . GLY A 1 98 ? 1.170 11.933 -5.610 1.00 96.94 98 GLY A N 1
ATOM 750 C CA . GLY A 1 98 ? -0.151 12.415 -5.208 1.00 96.94 98 GLY A CA 1
ATOM 751 C C . GLY A 1 98 ? -0.767 11.560 -4.096 1.00 96.94 98 GLY A C 1
ATOM 752 O O . GLY A 1 98 ? -0.058 11.076 -3.211 1.00 96.94 98 GLY A O 1
ATOM 753 N N . LEU A 1 99 ? -2.097 11.432 -4.106 1.00 96.94 99 LEU A N 1
ATOM 754 C CA . LEU A 1 99 ? -2.865 10.703 -3.094 1.00 96.94 99 LEU A CA 1
ATOM 755 C C . LEU A 1 99 ? -3.553 9.488 -3.719 1.00 96.94 99 LEU A C 1
ATOM 757 O O . LEU A 1 99 ? -4.308 9.640 -4.675 1.00 96.94 99 LEU A O 1
ATOM 761 N N . CYS A 1 100 ? -3.388 8.315 -3.111 1.00 97.06 100 CYS A N 1
ATOM 762 C CA . CYS A 1 100 ? -4.278 7.176 -3.323 1.00 97.06 100 CYS A CA 1
ATOM 763 C C . CYS A 1 100 ? -5.147 7.028 -2.071 1.00 97.06 100 CYS A C 1
ATOM 765 O O . CYS A 1 100 ? -4.625 6.772 -0.987 1.00 97.06 100 CYS A O 1
ATOM 767 N N . SER A 1 101 ? -6.455 7.264 -2.177 1.00 96.00 101 SER A N 1
ATOM 768 C CA . SER A 1 101 ? -7.342 7.266 -1.010 1.00 96.00 101 SER A CA 1
ATOM 769 C C . SER A 1 101 ? -8.662 6.562 -1.260 1.00 96.00 101 SER A C 1
ATOM 771 O O . SER A 1 101 ? -9.249 6.741 -2.323 1.00 96.00 101 SER A O 1
ATOM 773 N N . GLY A 1 102 ? -9.167 5.881 -0.235 1.00 94.19 102 GLY A N 1
ATOM 774 C CA . GLY A 1 102 ? -10.486 5.252 -0.221 1.00 94.19 102 GLY A CA 1
ATOM 775 C C . GLY A 1 102 ? -11.137 5.394 1.152 1.00 94.19 102 GLY A C 1
ATOM 776 O O . GLY A 1 102 ? -10.440 5.466 2.165 1.00 94.19 102 GLY A O 1
ATOM 777 N N . LYS A 1 103 ? -12.469 5.478 1.180 1.00 94.88 103 LYS A N 1
ATOM 778 C CA . LYS A 1 103 ? -13.270 5.466 2.408 1.00 94.88 103 LYS A CA 1
ATOM 779 C C . LYS A 1 103 ? -14.082 4.177 2.443 1.00 94.88 103 LYS A C 1
ATOM 781 O O . LYS A 1 103 ? -14.695 3.831 1.437 1.00 94.88 103 LYS A O 1
ATOM 786 N N . ILE A 1 104 ? -14.066 3.493 3.579 1.00 95.31 104 ILE A N 1
ATOM 787 C CA . ILE A 1 104 ? -14.896 2.317 3.822 1.00 95.31 104 ILE A CA 1
ATOM 788 C C . ILE A 1 104 ? -16.317 2.787 4.111 1.00 95.31 104 ILE A C 1
ATOM 790 O O . ILE A 1 104 ? -16.521 3.766 4.828 1.00 95.31 104 ILE A O 1
ATOM 794 N N . PHE A 1 105 ? -17.300 2.112 3.539 1.00 95.06 105 PHE A N 1
ATOM 795 C CA . PHE A 1 105 ? -18.707 2.342 3.827 1.00 95.06 105 PHE A CA 1
ATOM 796 C C . PHE A 1 105 ? -19.320 1.051 4.374 1.00 95.06 105 PHE A C 1
ATOM 798 O O . PHE A 1 105 ? -18.843 -0.021 3.993 1.00 95.06 105 PHE A O 1
ATOM 805 N N . PRO A 1 106 ? -20.371 1.153 5.210 1.00 96.12 106 PRO A N 1
ATOM 806 C CA . PRO A 1 106 ? -21.157 -0.001 5.621 1.00 96.12 106 PRO A CA 1
ATOM 807 C C . PRO A 1 106 ? -21.593 -0.834 4.423 1.00 96.12 106 PRO A C 1
ATOM 809 O O . PRO A 1 106 ? -21.865 -0.285 3.350 1.00 96.12 106 PRO A O 1
ATOM 812 N N . VAL A 1 107 ? -21.701 -2.144 4.619 1.00 94.25 107 VAL A N 1
ATOM 813 C CA . VAL A 1 107 ? -21.983 -3.111 3.550 1.00 94.25 107 VAL A CA 1
ATOM 814 C C . VAL A 1 107 ? -23.279 -2.819 2.786 1.00 94.25 107 VAL A C 1
ATOM 816 O O . VAL A 1 107 ? -23.338 -3.076 1.586 1.00 94.25 107 VAL A O 1
ATOM 819 N N . GLU A 1 108 ? -24.301 -2.241 3.429 1.00 94.12 108 GLU A N 1
ATOM 820 C CA . GLU A 1 108 ? -25.560 -1.904 2.752 1.00 94.12 108 GLU A CA 1
ATOM 821 C C . GLU A 1 108 ? -25.490 -0.612 1.920 1.00 94.12 108 GLU A C 1
ATOM 823 O O . GLU A 1 108 ? -26.443 -0.279 1.210 1.00 94.12 108 GLU A O 1
ATOM 828 N N . THR A 1 109 ? -24.380 0.129 1.987 1.00 93.94 109 THR A N 1
ATOM 829 C CA . THR A 1 109 ? -24.242 1.415 1.299 1.00 93.94 109 THR A CA 1
ATOM 830 C C . THR A 1 109 ? -24.202 1.216 -0.209 1.00 93.94 109 THR A C 1
ATOM 832 O O . THR A 1 109 ? -23.305 0.567 -0.750 1.00 93.94 109 THR A O 1
ATOM 835 N N . LYS A 1 110 ? -25.136 1.852 -0.917 1.00 92.25 110 LYS A N 1
ATOM 836 C CA . LYS A 1 110 ? -25.107 1.910 -2.377 1.00 92.25 110 LYS A CA 1
ATOM 837 C C . LYS A 1 110 ? -24.195 3.048 -2.816 1.00 92.25 110 LYS A C 1
ATOM 839 O O . LYS A 1 110 ? -24.390 4.200 -2.435 1.00 92.25 110 LYS A O 1
ATOM 844 N N . LEU A 1 111 ? -23.187 2.713 -3.615 1.00 90.25 111 LEU A N 1
ATOM 845 C CA . LEU A 1 111 ? -22.324 3.693 -4.261 1.00 90.25 111 LEU A CA 1
ATOM 846 C C . LEU A 1 111 ? -22.794 3.899 -5.697 1.00 90.25 111 LEU A C 1
ATOM 848 O O . LEU A 1 111 ? -22.944 2.935 -6.448 1.00 90.25 111 LEU A O 1
ATOM 852 N N . VAL A 1 112 ? -22.984 5.156 -6.086 1.00 91.19 112 VAL A N 1
ATOM 853 C CA . VAL A 1 112 ? -23.296 5.545 -7.466 1.00 91.19 112 VAL A CA 1
ATOM 854 C C . VAL A 1 112 ? -22.247 6.535 -7.972 1.00 91.19 112 VAL A C 1
ATOM 856 O O . VAL A 1 112 ? -21.713 7.314 -7.179 1.00 91.19 112 VAL A O 1
ATOM 859 N N . PRO A 1 113 ? -21.907 6.525 -9.268 1.00 90.38 113 PRO A N 1
ATOM 860 C CA . PRO A 1 113 ? -21.023 7.534 -9.830 1.00 90.38 113 PRO A CA 1
ATOM 861 C C . PRO A 1 113 ? -21.736 8.893 -9.873 1.00 90.38 113 PRO A C 1
ATOM 863 O O . PRO A 1 113 ? -22.849 9.006 -10.384 1.00 90.38 113 PRO A O 1
ATOM 866 N N . ASP A 1 114 ? -21.083 9.926 -9.347 1.00 88.00 114 ASP A N 1
ATOM 867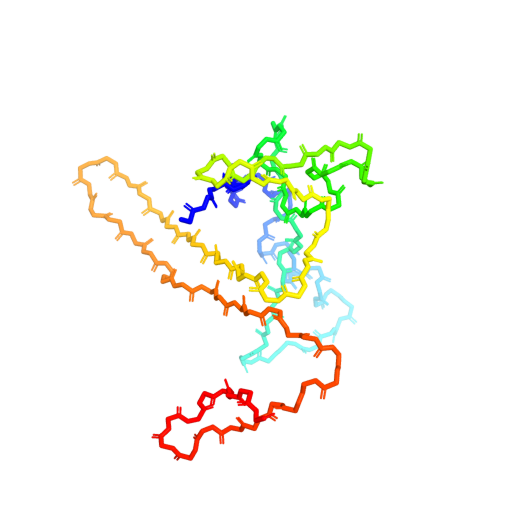 C CA . ASP A 1 114 ? -21.512 11.319 -9.432 1.00 88.00 114 ASP A CA 1
ATOM 868 C C . ASP A 1 114 ? -21.546 11.742 -10.912 1.00 88.00 114 ASP A C 1
ATOM 870 O O . ASP A 1 114 ? -20.499 11.728 -11.573 1.00 88.00 114 ASP A O 1
ATOM 874 N N . PRO A 1 115 ? -22.710 12.147 -11.450 1.00 88.00 115 PRO A N 1
ATOM 875 C CA . PRO A 1 115 ? -22.835 12.556 -12.846 1.00 88.00 115 PRO A CA 1
ATOM 876 C C . PRO A 1 115 ? -21.931 13.733 -13.233 1.00 88.00 115 PRO A C 1
ATOM 878 O O . PRO A 1 115 ? -21.584 13.875 -14.402 1.00 88.00 115 PRO A O 1
ATOM 881 N N . ALA A 1 116 ? -21.551 14.588 -12.278 1.00 90.94 116 ALA A N 1
ATOM 882 C CA . ALA A 1 116 ? -20.787 15.800 -12.548 1.00 90.94 116 ALA A CA 1
ATOM 883 C C . ALA A 1 116 ? -19.278 15.552 -12.682 1.00 90.94 116 ALA A C 1
ATOM 885 O O . ALA A 1 116 ? -18.588 16.307 -13.366 1.00 90.94 116 ALA A O 1
ATOM 886 N N . ASN A 1 117 ? -18.736 14.538 -12.002 1.00 88.12 117 ASN A N 1
ATOM 887 C CA . ASN A 1 117 ? -17.283 14.336 -11.917 1.00 88.12 117 ASN A CA 1
ATOM 888 C C . ASN A 1 117 ? -16.834 12.863 -11.938 1.00 88.12 117 ASN A C 1
ATOM 890 O O . ASN A 1 117 ? -15.636 12.594 -11.835 1.00 88.12 117 ASN A O 1
ATOM 894 N N . GLY A 1 118 ? -17.766 11.915 -12.056 1.00 84.44 118 GLY A N 1
ATOM 895 C CA . GLY A 1 118 ? -17.504 10.477 -12.110 1.00 84.44 118 GLY A CA 1
ATOM 896 C C . GLY A 1 118 ? -17.019 9.855 -10.796 1.00 84.44 118 GLY A C 1
ATOM 897 O O . GLY A 1 118 ? -16.689 8.669 -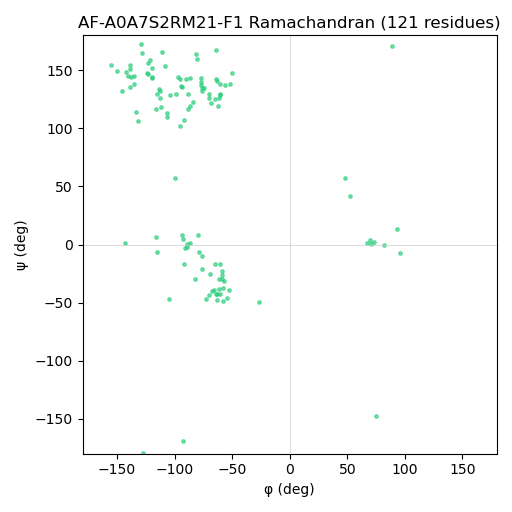10.777 1.00 84.44 118 GLY A O 1
ATOM 898 N N . LYS A 1 119 ? -16.943 10.612 -9.692 1.00 84.31 119 LYS A N 1
ATOM 899 C CA . LYS A 1 119 ? -16.542 10.071 -8.386 1.00 84.31 119 LYS A CA 1
ATOM 900 C C . LYS A 1 119 ? -17.690 9.298 -7.764 1.00 84.31 119 LYS A C 1
ATOM 902 O O . LYS A 1 119 ? -18.827 9.738 -7.784 1.00 84.31 119 LYS A O 1
ATOM 907 N N . TRP A 1 120 ? -17.382 8.170 -7.142 1.00 84.00 120 TRP A N 1
ATOM 908 C CA . TRP A 1 120 ? -18.381 7.386 -6.428 1.00 84.00 120 TRP A CA 1
ATOM 909 C C . TRP A 1 120 ? -18.836 8.110 -5.157 1.00 84.00 120 TRP A C 1
ATOM 911 O O . TRP A 1 120 ? -18.009 8.484 -4.320 1.00 84.00 120 TRP A O 1
ATOM 921 N N . VAL A 1 121 ? -20.146 8.293 -5.019 1.00 86.12 121 VAL A N 1
ATOM 922 C CA . VAL A 1 121 ? -20.806 8.892 -3.857 1.00 86.12 121 VAL A CA 1
ATOM 923 C C . VAL A 1 121 ? -21.769 7.884 -3.238 1.00 86.12 121 VAL A C 1
ATOM 925 O O . VAL A 1 121 ? -22.376 7.079 -3.943 1.00 86.12 121 VAL A O 1
ATOM 928 N N . ALA A 1 122 ? -21.873 7.906 -1.912 1.00 85.75 122 ALA A N 1
ATOM 929 C CA . ALA A 1 122 ? -22.867 7.120 -1.192 1.00 85.75 122 ALA A CA 1
ATOM 930 C C . ALA A 1 122 ? -24.246 7.772 -1.328 1.00 85.75 122 ALA A C 1
ATOM 932 O O . ALA A 1 122 ? -24.358 8.991 -1.174 1.00 85.75 122 ALA A O 1
ATOM 933 N N . THR A 1 123 ? -25.259 6.957 -1.616 1.00 73.50 123 THR A N 1
ATOM 934 C CA . THR A 1 123 ? -26.683 7.335 -1.634 1.00 73.50 123 THR A CA 1
ATOM 935 C C . THR A 1 123 ? -27.411 6.795 -0.425 1.00 73.50 123 THR A C 1
ATOM 937 O O . THR A 1 123 ? -27.135 5.618 -0.091 1.00 73.50 123 THR A O 1
#